Protein AF-A0A2M7QYS1-F1 (afdb_monomer)

Solvent-accessible surface area (backbone atoms only — not comparable to full-atom values): 6971 Å² total; per-residue (Å²): 114,69,72,62,53,53,53,52,55,55,63,70,65,64,72,78,79,76,69,76,72,85,66,83,85,79,86,85,69,71,46,76,37,47,19,77,53,76,68,79,49,37,48,68,68,60,52,49,51,51,54,53,54,32,57,75,68,72,51,89,55,34,36,26,31,20,61,58,19,67,69,33,68,66,49,46,50,54,52,65,77,47,72,90,45,48,78,46,81,29,94,69,90,44,72,65,60,30,53,78,66,74,42,86,76,84,69,55,87,91,67,100

pLDDT: mean 85.47, std 13.64, range [59.91, 98.56]

Mean predicted aligned error: 10.15 Å

Structure (mmCIF, N/CA/C/O backbone):
data_AF-A0A2M7QYS1-F1
#
_entry.id   AF-A0A2M7QYS1-F1
#
loop_
_atom_site.group_PDB
_atom_site.id
_atom_site.type_symbol
_atom_site.label_atom_id
_atom_site.label_alt_id
_atom_site.label_comp_id
_atom_site.label_asym_id
_atom_site.label_entity_id
_atom_site.label_seq_id
_atom_site.pdbx_PDB_ins_code
_atom_site.Cartn_x
_atom_site.Cartn_y
_atom_site.Cartn_z
_atom_site.occupancy
_atom_site.B_iso_or_equiv
_atom_site.auth_seq_id
_atom_site.auth_comp_id
_atom_site.auth_asym_id
_atom_site.auth_atom_id
_atom_site.pdbx_PDB_model_num
ATOM 1 N N . MET A 1 1 ? -70.494 0.085 -19.509 1.00 62.03 1 MET A N 1
ATOM 2 C CA . MET A 1 1 ? -69.316 0.958 -19.730 1.00 62.03 1 MET A CA 1
ATOM 3 C C . MET A 1 1 ? -68.905 1.732 -18.477 1.00 62.03 1 MET A C 1
ATOM 5 O O . MET A 1 1 ? -67.750 1.629 -18.093 1.00 62.03 1 MET A O 1
ATOM 9 N N . LEU A 1 2 ? -69.833 2.400 -17.778 1.00 63.84 2 LEU A N 1
ATOM 10 C CA . LEU A 1 2 ? -69.538 3.250 -16.610 1.00 63.84 2 LEU A CA 1
ATOM 11 C C . LEU A 1 2 ? -68.797 2.545 -15.448 1.00 63.84 2 LEU A C 1
ATOM 13 O O . LEU A 1 2 ? -67.842 3.092 -14.910 1.00 63.84 2 LEU A O 1
ATOM 17 N N . LYS A 1 3 ? -69.151 1.291 -15.120 1.00 59.91 3 LYS A N 1
ATOM 18 C CA . LYS A 1 3 ? -68.460 0.498 -14.077 1.00 59.91 3 LYS A CA 1
ATOM 19 C C . LYS A 1 3 ? -66.985 0.199 -14.390 1.00 59.91 3 LYS A C 1
ATOM 21 O O . LYS A 1 3 ? -66.180 0.132 -13.470 1.00 59.91 3 LYS A O 1
ATOM 26 N N . LYS A 1 4 ? -66.624 0.034 -15.670 1.00 62.31 4 LYS A N 1
ATOM 27 C CA . LYS A 1 4 ? -65.231 -0.226 -16.084 1.00 62.31 4 LYS A CA 1
ATOM 28 C C . LYS A 1 4 ? -64.377 1.044 -15.999 1.00 62.31 4 LYS A C 1
ATOM 30 O O . LYS A 1 4 ? -63.220 0.969 -15.613 1.00 62.31 4 LYS A O 1
ATOM 35 N N . ILE A 1 5 ? -64.978 2.201 -16.289 1.00 68.88 5 ILE A N 1
ATOM 36 C CA . ILE A 1 5 ? -64.339 3.521 -16.164 1.00 68.88 5 ILE A CA 1
ATOM 37 C C . ILE A 1 5 ? -64.114 3.870 -14.687 1.00 68.88 5 ILE A C 1
ATOM 39 O O . ILE A 1 5 ? -63.036 4.329 -14.326 1.00 68.88 5 ILE A O 1
ATOM 43 N N . LEU A 1 6 ? -65.090 3.579 -13.820 1.00 70.69 6 LEU A N 1
ATOM 44 C CA . LEU A 1 6 ? -64.960 3.808 -12.379 1.00 70.69 6 LEU A CA 1
ATOM 45 C C . LEU A 1 6 ? -63.853 2.942 -11.753 1.00 70.69 6 LEU A C 1
ATOM 47 O O . LEU A 1 6 ? -63.079 3.434 -10.942 1.00 70.69 6 LEU A O 1
ATOM 51 N N . PHE A 1 7 ? -63.732 1.677 -12.170 1.00 68.12 7 PHE A N 1
ATOM 52 C CA . PHE A 1 7 ? -62.660 0.792 -11.702 1.00 68.12 7 PHE A CA 1
ATOM 53 C C . PHE A 1 7 ? -61.268 1.275 -12.147 1.00 68.12 7 PHE A C 1
ATOM 55 O O . PHE A 1 7 ? -60.326 1.254 -11.359 1.00 68.12 7 PHE A O 1
ATOM 62 N N . LEU A 1 8 ? -61.157 1.789 -13.378 1.00 65.75 8 LEU A N 1
ATOM 63 C CA . LEU A 1 8 ? -59.918 2.370 -13.897 1.00 65.75 8 LEU A CA 1
ATOM 64 C C . LEU A 1 8 ? -59.512 3.632 -13.111 1.00 65.75 8 LEU A C 1
ATOM 66 O O . LEU A 1 8 ? -58.362 3.755 -12.697 1.00 65.75 8 LEU A O 1
ATOM 70 N N . LEU A 1 9 ? -60.461 4.527 -12.822 1.00 62.06 9 LEU A N 1
ATOM 71 C CA . LEU A 1 9 ? -60.219 5.744 -12.031 1.00 62.06 9 LEU A CA 1
ATOM 72 C C . LEU A 1 9 ? -59.776 5.444 -10.592 1.00 62.06 9 LEU A C 1
ATOM 74 O O . LEU A 1 9 ? -58.908 6.136 -10.066 1.00 62.06 9 LEU A O 1
ATOM 78 N N . ILE A 1 10 ? -60.312 4.386 -9.976 1.00 64.38 10 ILE A N 1
ATOM 79 C CA . ILE A 1 10 ? -59.886 3.949 -8.638 1.00 64.38 10 ILE A CA 1
ATOM 80 C C . ILE A 1 10 ? -58.441 3.431 -8.677 1.00 64.38 10 ILE A C 1
ATOM 82 O O . ILE A 1 10 ? -57.642 3.801 -7.818 1.00 64.38 10 ILE A O 1
ATOM 86 N N . SER A 1 11 ? -58.062 2.660 -9.704 1.00 61.44 11 SER A N 1
ATOM 87 C CA . SER A 1 11 ? -56.687 2.152 -9.842 1.00 61.44 11 SER A CA 1
ATOM 88 C C . SER A 1 11 ? -55.629 3.241 -10.085 1.00 61.44 11 SER A C 1
ATOM 90 O O . SER A 1 11 ? -54.494 3.083 -9.653 1.00 61.44 11 SER A O 1
ATOM 92 N N . LEU A 1 12 ? -56.005 4.373 -10.694 1.00 60.59 12 LEU A N 1
ATOM 93 C CA . LEU A 1 12 ? -55.120 5.528 -10.920 1.00 60.59 12 LEU A CA 1
ATOM 94 C C . LEU A 1 12 ? -54.953 6.431 -9.684 1.00 60.59 12 LEU A C 1
ATOM 96 O O . LEU A 1 12 ? -54.053 7.264 -9.659 1.00 60.59 12 LEU A O 1
ATOM 100 N N . SER A 1 13 ? -55.802 6.273 -8.662 1.00 60.22 13 SER A N 1
ATOM 101 C CA . SER A 1 13 ? -55.740 7.052 -7.413 1.00 60.22 13 SER A CA 1
ATOM 102 C C . SER A 1 13 ? -54.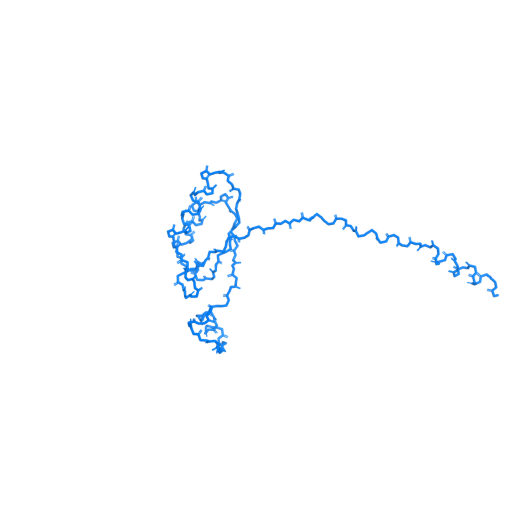837 6.435 -6.336 1.00 60.22 13 SER A C 1
ATOM 104 O O . SER A 1 13 ? -54.560 7.067 -5.315 1.00 60.22 13 SER A O 1
ATOM 106 N N . LEU A 1 14 ? -54.329 5.221 -6.571 1.00 64.31 14 LEU A N 1
ATOM 107 C CA . LEU A 1 14 ? -53.257 4.627 -5.778 1.00 64.31 14 LEU A CA 1
ATOM 108 C C . LEU A 1 14 ? -51.935 5.291 -6.168 1.00 64.31 14 LEU A C 1
ATOM 110 O O . LEU A 1 14 ? -51.137 4.750 -6.929 1.00 64.31 14 LEU A O 1
ATOM 114 N N . SER A 1 15 ? -51.709 6.493 -5.641 1.00 61.62 15 SER A N 1
ATOM 115 C CA . SER A 1 15 ? -50.399 7.132 -5.661 1.00 61.62 15 SER A CA 1
ATOM 116 C C . SER A 1 15 ? -49.412 6.215 -4.947 1.00 61.62 15 SER A C 1
ATOM 118 O O . SER A 1 15 ? -49.326 6.217 -3.717 1.00 61.62 15 SER A O 1
ATOM 120 N N . HIS A 1 16 ? -48.668 5.415 -5.709 1.00 62.38 16 HIS A N 1
ATOM 121 C CA . HIS A 1 16 ? -47.474 4.757 -5.212 1.00 62.38 16 HIS A CA 1
ATOM 122 C C . HIS A 1 16 ? -46.521 5.866 -4.773 1.00 62.38 16 HIS A C 1
ATOM 124 O O . HIS A 1 16 ? -45.828 6.468 -5.589 1.00 62.38 16 HIS A O 1
ATOM 130 N N . LYS A 1 17 ? -46.520 6.184 -3.474 1.00 62.19 17 LYS A N 1
ATOM 131 C CA . LYS A 1 17 ? -45.435 6.945 -2.869 1.00 62.19 17 LYS A CA 1
ATOM 132 C C . LYS A 1 17 ? -44.214 6.045 -2.954 1.00 62.19 17 LYS A C 1
ATOM 134 O O . LYS A 1 17 ? -43.962 5.250 -2.055 1.00 62.19 17 LYS A O 1
ATOM 139 N N . THR A 1 18 ? -43.494 6.120 -4.067 1.00 62.56 18 THR A N 1
ATOM 140 C CA . THR A 1 18 ? -42.118 5.651 -4.134 1.00 62.56 18 THR A CA 1
ATOM 141 C C . THR A 1 18 ? -41.341 6.546 -3.180 1.00 62.56 18 THR A C 1
ATOM 143 O O . THR A 1 18 ? -40.856 7.610 -3.555 1.00 62.56 18 THR A O 1
ATOM 146 N N . PHE A 1 19 ? -41.311 6.168 -1.905 1.00 62.62 19 PHE A N 1
ATOM 147 C CA . PHE A 1 19 ? -40.290 6.661 -1.006 1.00 62.62 19 PHE A CA 1
ATOM 148 C C . PHE A 1 19 ? -38.983 6.122 -1.575 1.00 62.62 19 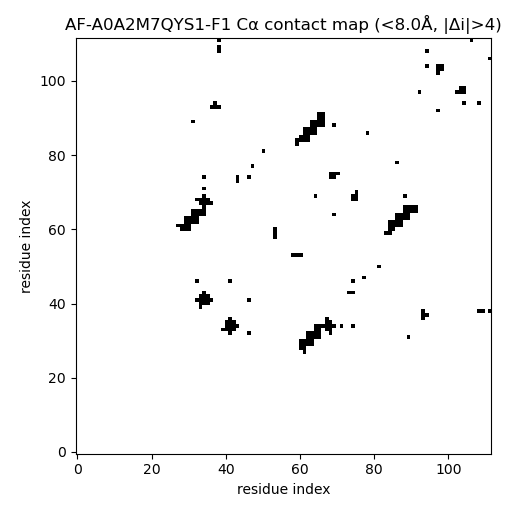PHE A C 1
ATOM 150 O O . PHE A 1 19 ? -38.747 4.914 -1.548 1.00 62.62 19 PHE A O 1
ATOM 157 N N . ALA A 1 20 ? -38.164 7.003 -2.147 1.00 64.38 20 ALA A N 1
ATOM 158 C CA . ALA A 1 20 ? -36.743 6.726 -2.201 1.00 64.38 20 ALA A CA 1
ATOM 159 C C 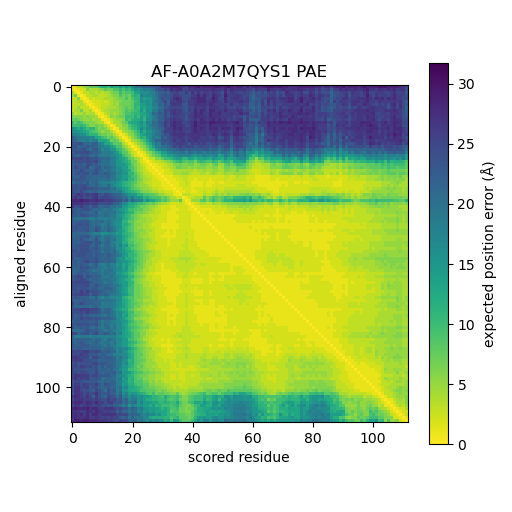. ALA A 1 20 ? -36.348 6.478 -0.744 1.00 64.38 20 ALA A C 1
ATOM 161 O O . ALA A 1 20 ? -36.469 7.380 0.085 1.00 64.38 20 ALA A O 1
ATOM 162 N N . ALA A 1 21 ? -36.051 5.223 -0.402 1.00 67.00 21 ALA A N 1
ATOM 163 C CA . ALA A 1 21 ? -35.535 4.917 0.917 1.00 67.00 21 ALA A CA 1
ATOM 164 C C . ALA A 1 21 ? -34.281 5.773 1.075 1.00 67.00 21 ALA A C 1
ATOM 166 O O . ALA A 1 21 ? -33.412 5.720 0.204 1.00 67.00 21 ALA A O 1
ATOM 167 N N . ASP A 1 22 ? -34.244 6.594 2.121 1.00 65.88 22 ASP A N 1
ATOM 168 C CA . ASP A 1 22 ? -33.066 7.363 2.495 1.00 65.88 22 ASP A CA 1
ATOM 169 C C . ASP A 1 22 ? -31.982 6.329 2.826 1.00 65.88 22 ASP A C 1
ATOM 171 O O . ASP A 1 22 ? -31.975 5.712 3.893 1.00 65.88 22 ASP A O 1
ATOM 175 N N . GLN A 1 23 ? -31.194 5.968 1.812 1.00 68.12 23 GLN A N 1
ATOM 176 C CA . GLN A 1 23 ? -30.130 4.986 1.942 1.00 68.12 23 GLN A CA 1
ATOM 177 C C . GLN A 1 23 ? -29.064 5.659 2.800 1.00 68.12 23 GLN A C 1
ATOM 179 O O . GLN A 1 23 ? -28.706 6.799 2.501 1.00 68.12 23 GLN A O 1
ATOM 184 N N . PRO A 1 24 ? -28.549 5.002 3.852 1.00 75.06 24 PRO A N 1
ATOM 185 C CA . PRO A 1 24 ? -27.500 5.594 4.662 1.00 75.06 24 PRO A CA 1
ATOM 186 C C . PRO A 1 24 ? -26.336 5.993 3.752 1.00 75.06 24 PRO A C 1
ATOM 188 O O . PRO A 1 24 ? -25.680 5.145 3.147 1.00 75.06 24 PRO A O 1
ATOM 191 N N . HIS A 1 25 ? -26.115 7.300 3.624 1.00 73.56 25 HIS A N 1
ATOM 192 C CA . HIS A 1 25 ? -24.961 7.831 2.923 1.00 73.56 25 HIS A CA 1
ATOM 193 C C . HIS A 1 25 ? -23.720 7.434 3.719 1.00 73.56 25 HIS A C 1
ATOM 195 O O . HIS A 1 25 ? -23.584 7.802 4.886 1.00 73.56 25 HIS A O 1
ATOM 201 N N . PHE A 1 26 ? -22.820 6.676 3.100 1.00 76.44 26 PHE A N 1
ATOM 202 C CA . PHE A 1 26 ? -21.531 6.347 3.690 1.00 76.44 26 PHE A CA 1
ATOM 203 C C . PHE A 1 26 ? -20.410 6.847 2.782 1.00 76.44 26 PHE A C 1
ATOM 205 O O . PHE A 1 26 ? -20.482 6.746 1.557 1.00 76.44 26 PHE A O 1
ATOM 212 N N . THR A 1 27 ? -19.371 7.389 3.405 1.00 80.06 27 THR A N 1
ATOM 213 C CA . THR A 1 27 ? -18.135 7.800 2.740 1.00 80.06 27 THR A CA 1
ATOM 214 C C . THR A 1 27 ? -17.046 6.828 3.158 1.00 80.06 27 THR A C 1
ATOM 216 O O . THR A 1 27 ? -16.852 6.603 4.351 1.00 80.06 27 THR A O 1
ATOM 219 N N . ILE A 1 28 ? -16.332 6.264 2.186 1.00 79.69 28 ILE A N 1
ATOM 220 C CA . ILE A 1 28 ? -15.137 5.453 2.434 1.00 79.69 28 ILE A CA 1
ATOM 221 C C . ILE A 1 28 ? -13.927 6.275 2.005 1.00 79.69 28 ILE A C 1
ATOM 223 O O . ILE A 1 28 ? -13.900 6.792 0.888 1.00 79.69 28 ILE A O 1
ATOM 227 N N . ILE A 1 29 ? -12.931 6.388 2.884 1.00 86.38 29 ILE A N 1
ATOM 228 C CA . ILE A 1 29 ? -11.650 7.020 2.567 1.00 86.38 29 ILE A CA 1
ATOM 229 C C . ILE A 1 29 ? -10.621 5.903 2.423 1.00 86.38 29 ILE A C 1
ATOM 231 O O . ILE A 1 29 ? -10.250 5.264 3.403 1.00 86.38 29 ILE A O 1
ATOM 235 N N . LEU A 1 30 ? -10.171 5.661 1.193 1.00 89.62 30 LEU A N 1
ATOM 236 C CA . LEU A 1 30 ? -9.178 4.633 0.889 1.00 89.62 30 LEU A CA 1
ATOM 237 C C . LEU A 1 30 ? -7.810 5.278 0.669 1.00 89.62 30 LEU A C 1
ATOM 239 O O . LEU A 1 30 ? -7.619 6.028 -0.287 1.00 89.62 30 LEU A O 1
ATOM 243 N N . ASN A 1 31 ? -6.851 4.946 1.529 1.00 95.00 31 ASN A N 1
ATOM 244 C CA . ASN A 1 31 ? -5.450 5.299 1.336 1.00 95.00 31 ASN A CA 1
ATOM 245 C C . ASN A 1 31 ? -4.818 4.259 0.405 1.00 95.00 31 ASN A C 1
ATOM 247 O O . ASN A 1 31 ? -4.702 3.085 0.761 1.00 95.00 31 ASN A O 1
ATOM 251 N N . GLN A 1 32 ? -4.455 4.666 -0.807 1.00 95.38 32 GLN A N 1
ATOM 252 C CA . GLN A 1 32 ? -3.829 3.758 -1.765 1.00 95.38 32 GLN A CA 1
ATOM 253 C C . GLN A 1 32 ? -2.374 3.508 -1.374 1.00 95.38 32 GLN A C 1
ATOM 255 O O . GLN A 1 32 ? -1.625 4.442 -1.092 1.00 95.38 32 GLN A O 1
ATOM 260 N N . VAL A 1 33 ? -1.977 2.241 -1.376 1.00 96.69 33 VAL A N 1
ATOM 261 C CA . VAL A 1 33 ? -0.609 1.804 -1.106 1.00 96.69 33 VAL A CA 1
ATOM 262 C C . VAL A 1 33 ? -0.101 1.129 -2.368 1.00 96.69 33 VAL A C 1
ATOM 264 O O . VAL A 1 33 ? -0.464 -0.008 -2.663 1.00 96.69 33 VAL A O 1
ATOM 267 N N . ARG A 1 34 ? 0.701 1.859 -3.140 1.00 96.00 34 ARG A N 1
ATOM 268 C CA . ARG A 1 34 ? 1.409 1.327 -4.309 1.00 96.00 34 ARG A CA 1
ATOM 269 C C . ARG A 1 34 ? 2.669 0.598 -3.845 1.00 96.00 34 ARG A C 1
ATOM 271 O O . ARG A 1 34 ? 3.266 1.002 -2.844 1.00 96.00 34 ARG A O 1
ATOM 278 N N . GLY A 1 35 ? 3.040 -0.478 -4.532 1.00 94.69 35 GLY A N 1
ATOM 279 C CA . GLY A 1 35 ? 4.327 -1.128 -4.318 1.00 94.69 35 GLY A CA 1
ATOM 280 C C . GLY A 1 35 ? 5.438 -0.352 -5.016 1.00 94.69 35 GLY A C 1
ATOM 281 O O . GLY A 1 35 ? 5.300 0.834 -5.309 1.00 94.69 35 GLY A O 1
ATOM 282 N N . GLU A 1 36 ? 6.557 -1.017 -5.258 1.00 94.12 36 GLU A N 1
ATOM 283 C CA . GLU A 1 36 ? 7.752 -0.388 -5.834 1.00 94.12 36 GLU A CA 1
ATOM 284 C C . GLU A 1 36 ? 7.823 -0.523 -7.358 1.00 94.12 36 GLU A C 1
ATOM 286 O O . GLU A 1 36 ? 8.803 -0.092 -7.969 1.00 94.12 36 GLU A O 1
ATOM 291 N N . GLU A 1 37 ? 6.788 -1.092 -7.987 1.00 87.75 37 GLU A N 1
ATOM 292 C CA . GLU A 1 37 ? 6.648 -1.013 -9.437 1.00 87.75 37 GLU A CA 1
ATOM 293 C C . GLU A 1 37 ? 6.481 0.458 -9.867 1.00 87.75 37 GLU A C 1
ATOM 295 O O . GLU A 1 37 ? 6.306 1.361 -9.048 1.00 87.75 37 GLU A O 1
ATOM 300 N N . CYS A 1 38 ? 6.549 0.704 -11.173 1.00 81.56 38 CYS A N 1
ATOM 301 C CA . CYS A 1 38 ? 6.495 2.011 -11.817 1.00 81.56 38 CYS A CA 1
ATOM 302 C C . CYS A 1 38 ? 5.334 2.927 -11.365 1.00 81.56 38 CYS A C 1
ATOM 304 O O . CYS A 1 38 ? 4.438 2.543 -10.604 1.00 81.56 38 CYS A O 1
ATOM 306 N N . CYS A 1 39 ? 5.284 4.102 -12.013 1.00 74.81 39 CYS A N 1
ATOM 307 C CA . CYS A 1 39 ? 4.019 4.813 -12.203 1.00 74.81 39 CYS A CA 1
ATOM 308 C C . CYS A 1 39 ? 3.499 5.380 -10.882 1.00 74.81 39 CYS A C 1
ATOM 310 O O . CYS A 1 39 ? 2.511 4.915 -10.315 1.00 74.81 39 CYS A O 1
ATOM 312 N N . ASP A 1 40 ? 4.273 6.340 -10.369 1.00 84.44 40 ASP A N 1
ATOM 313 C CA . ASP A 1 40 ? 4.288 6.791 -8.977 1.00 84.44 40 ASP A CA 1
ATOM 314 C C . ASP A 1 40 ? 4.483 5.628 -7.993 1.00 84.44 40 ASP A C 1
ATOM 316 O O . ASP A 1 40 ? 3.598 5.285 -7.198 1.00 84.44 40 ASP A O 1
ATOM 320 N N . ALA A 1 41 ? 5.675 5.034 -8.059 1.00 91.44 41 ALA A N 1
ATOM 321 C CA . ALA A 1 41 ? 6.112 4.015 -7.118 1.00 91.44 41 ALA A CA 1
ATOM 322 C C . ALA A 1 41 ? 5.866 4.467 -5.6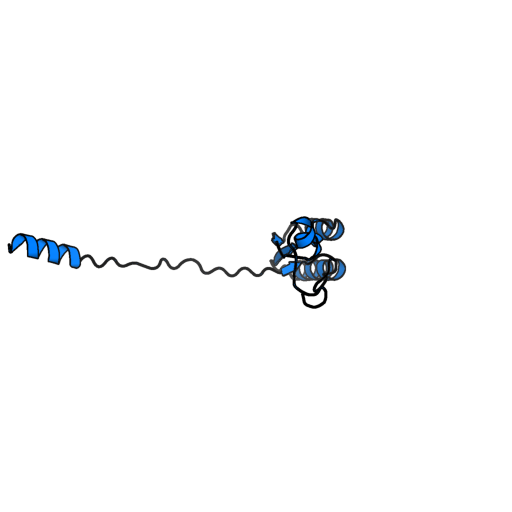71 1.00 91.44 41 ALA A C 1
ATOM 324 O O . ALA A 1 41 ? 6.161 5.603 -5.277 1.00 91.44 41 ALA A O 1
ATOM 325 N N . GLY A 1 42 ? 5.316 3.559 -4.876 1.00 94.69 42 GLY A N 1
ATOM 326 C CA . GLY A 1 42 ? 5.181 3.737 -3.446 1.00 94.69 42 GLY A CA 1
ATOM 327 C C . GLY A 1 42 ? 6.506 3.548 -2.714 1.00 94.69 42 GLY A C 1
ATOM 328 O O . GLY A 1 42 ? 7.583 3.423 -3.292 1.00 94.69 42 GLY A O 1
ATOM 329 N N . SER A 1 43 ? 6.425 3.559 -1.387 1.00 97.00 43 SER A N 1
ATOM 330 C CA . SER A 1 43 ? 7.584 3.369 -0.521 1.00 97.00 43 SER A CA 1
ATOM 331 C C . SER A 1 43 ? 7.158 2.722 0.786 1.00 97.00 43 SER A C 1
ATOM 333 O O . SER A 1 43 ? 6.241 3.211 1.454 1.00 97.00 43 SER A O 1
ATOM 335 N N . VAL A 1 44 ? 7.884 1.676 1.186 1.00 97.94 44 VAL A N 1
ATOM 336 C CA . VAL A 1 44 ? 7.733 1.014 2.490 1.00 97.94 44 VAL A CA 1
ATOM 337 C C . VAL A 1 44 ? 7.852 2.030 3.632 1.00 97.94 44 VAL A C 1
ATOM 339 O O . VAL A 1 44 ? 7.055 2.013 4.570 1.00 97.94 44 VAL A O 1
ATOM 342 N N . ALA A 1 45 ? 8.801 2.968 3.538 1.00 98.12 45 ALA A N 1
ATOM 343 C CA . ALA A 1 45 ? 9.021 3.995 4.557 1.00 98.12 45 ALA A CA 1
ATOM 344 C C . ALA A 1 45 ? 7.834 4.965 4.673 1.00 98.12 45 ALA A C 1
ATOM 346 O O . ALA A 1 45 ? 7.387 5.269 5.781 1.00 98.12 45 ALA A O 1
ATOM 347 N N . ASN A 1 46 ? 7.277 5.408 3.542 1.00 97.69 46 ASN A N 1
ATOM 348 C CA . ASN A 1 46 ? 6.108 6.290 3.546 1.00 97.69 46 ASN A CA 1
ATOM 349 C C . ASN A 1 46 ? 4.859 5.569 4.061 1.00 97.69 46 ASN A C 1
ATOM 351 O O . ASN A 1 46 ? 4.062 6.170 4.782 1.00 97.69 46 ASN A O 1
ATOM 355 N N . PHE A 1 47 ? 4.682 4.291 3.715 1.00 98.12 47 PHE A N 1
ATOM 356 C CA . PHE A 1 47 ? 3.581 3.488 4.237 1.00 98.12 47 PHE A CA 1
ATOM 357 C C . PHE A 1 47 ? 3.697 3.304 5.755 1.00 98.12 47 PHE A C 1
ATOM 359 O O . PHE A 1 47 ? 2.739 3.580 6.476 1.00 98.12 47 PHE A O 1
ATOM 366 N N . ARG A 1 48 ? 4.891 2.953 6.254 1.00 98.56 48 ARG A N 1
ATOM 367 C CA . ARG A 1 48 ? 5.186 2.877 7.692 1.00 98.56 48 ARG A CA 1
ATOM 368 C C . ARG A 1 48 ? 4.848 4.186 8.406 1.00 98.56 48 ARG A C 1
ATOM 370 O O . ARG A 1 48 ? 4.115 4.166 9.387 1.00 98.56 48 ARG A O 1
ATOM 377 N N . SER A 1 49 ? 5.316 5.319 7.882 1.00 98.31 49 SER A N 1
ATOM 378 C CA . SER A 1 49 ? 5.065 6.632 8.486 1.00 98.31 49 SER A CA 1
ATOM 379 C C . SER A 1 49 ? 3.570 6.971 8.564 1.00 98.31 49 SER A C 1
ATOM 381 O O . SER A 1 49 ? 3.112 7.504 9.575 1.00 98.31 49 SER A O 1
ATOM 383 N N . GLN A 1 50 ? 2.788 6.620 7.537 1.00 97.81 50 GLN A N 1
ATOM 384 C CA . GLN A 1 50 ? 1.332 6.794 7.562 1.00 97.81 50 GLN A CA 1
ATOM 385 C C . GLN A 1 50 ? 0.676 5.935 8.650 1.00 97.81 50 GLN A C 1
ATOM 387 O O . GLN A 1 50 ? -0.132 6.453 9.421 1.00 97.81 50 GLN A O 1
ATOM 392 N N . LEU A 1 51 ? 1.040 4.651 8.741 1.00 98.31 51 LEU A N 1
ATOM 393 C CA . LEU A 1 51 ? 0.527 3.731 9.762 1.00 98.31 51 LEU A CA 1
ATOM 394 C C . LEU A 1 51 ? 0.839 4.225 11.179 1.00 98.31 51 LEU A C 1
ATOM 396 O O . LEU A 1 51 ? -0.063 4.315 12.011 1.00 98.31 51 LEU A O 1
ATOM 400 N N . GLU A 1 52 ? 2.096 4.597 11.428 1.00 98.44 52 GLU A N 1
ATOM 401 C CA . GLU A 1 52 ? 2.566 5.121 12.712 1.00 98.44 52 GLU A CA 1
ATOM 402 C C . GLU A 1 52 ? 1.793 6.378 13.108 1.00 98.44 52 GLU A C 1
ATOM 404 O O . GLU A 1 52 ? 1.267 6.459 14.220 1.00 98.44 52 GLU A O 1
ATOM 409 N N . LYS A 1 53 ? 1.651 7.337 12.184 1.00 98.38 53 LYS A N 1
ATOM 410 C CA . LYS A 1 53 ? 0.959 8.595 12.473 1.00 98.38 53 LYS A CA 1
ATOM 411 C C . LYS A 1 53 ? -0.529 8.391 12.744 1.00 98.38 53 LYS A C 1
ATOM 413 O O . LYS A 1 53 ? -1.077 9.015 13.652 1.00 98.38 53 LYS A O 1
ATOM 418 N N . LEU A 1 54 ? -1.192 7.529 11.977 1.00 97.69 54 LEU A N 1
ATOM 419 C CA . LEU A 1 54 ? -2.607 7.218 12.183 1.00 97.69 54 LEU A CA 1
ATOM 420 C C . LEU A 1 54 ? -2.834 6.484 13.509 1.00 97.69 54 LEU A C 1
ATOM 422 O O . LEU A 1 54 ? -3.805 6.781 14.206 1.00 97.69 54 LEU A O 1
ATOM 426 N N . ALA A 1 55 ? -1.926 5.579 13.883 1.00 97.81 55 ALA A N 1
ATOM 427 C CA . ALA A 1 55 ? -1.986 4.858 15.150 1.00 97.81 55 ALA A CA 1
ATOM 428 C C . ALA A 1 55 ? -1.753 5.796 16.344 1.00 97.81 55 ALA A C 1
ATOM 430 O O . ALA A 1 55 ? -2.520 5.757 17.303 1.00 97.81 55 ALA A O 1
ATOM 431 N N . GLU A 1 56 ? -0.757 6.685 16.260 1.00 98.31 56 GLU A N 1
ATOM 432 C CA . GLU A 1 56 ? -0.472 7.715 17.271 1.00 98.31 56 GLU A CA 1
ATOM 433 C C . GLU A 1 56 ? -1.695 8.606 17.534 1.00 98.31 56 GLU A C 1
ATOM 435 O O . GLU A 1 56 ? -2.013 8.920 18.680 1.00 98.31 56 GLU A O 1
ATOM 440 N N . LEU A 1 57 ? -2.404 8.994 16.471 1.00 98.00 57 LEU A N 1
ATOM 441 C CA . LEU A 1 57 ? -3.594 9.841 16.550 1.00 98.00 57 LEU A CA 1
ATOM 442 C C . LEU A 1 57 ? -4.885 9.065 16.854 1.00 98.00 57 LEU A C 1
ATOM 444 O O . LEU A 1 57 ? -5.944 9.680 16.973 1.00 98.00 57 LEU A O 1
ATOM 448 N N . ASN A 1 58 ? -4.811 7.735 16.969 1.00 96.69 58 ASN A N 1
ATOM 449 C CA . ASN A 1 58 ? -5.957 6.845 17.148 1.00 96.69 58 ASN A CA 1
ATOM 450 C C . ASN A 1 58 ? -7.070 7.081 16.101 1.00 96.69 58 ASN A C 1
ATOM 452 O O . ASN A 1 58 ? -8.261 7.109 16.427 1.00 96.69 58 ASN A O 1
ATOM 456 N N . LEU A 1 59 ? -6.678 7.302 14.841 1.00 94.81 59 LEU A N 1
ATOM 457 C CA . LEU A 1 59 ? -7.598 7.561 13.733 1.00 94.81 59 LEU A CA 1
ATO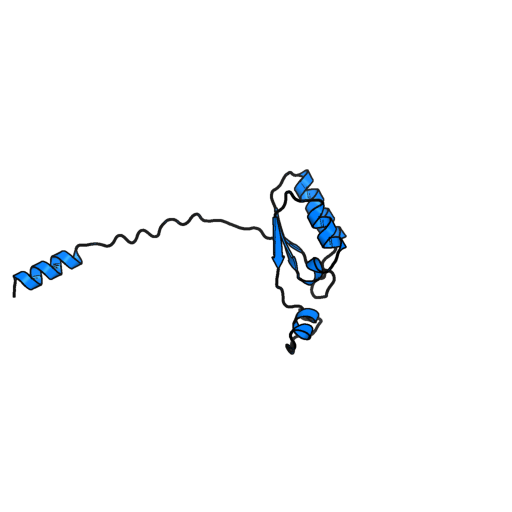M 458 C C . LEU A 1 59 ? -7.918 6.267 12.978 1.00 94.81 59 LEU A C 1
ATOM 460 O O . LEU A 1 59 ? -6.994 5.548 12.596 1.00 94.81 59 LEU A O 1
ATOM 464 N N . PRO A 1 60 ? -9.198 5.967 12.694 1.00 94.12 60 PRO A N 1
ATOM 465 C CA . PRO A 1 60 ? -9.539 4.834 11.849 1.00 94.12 60 PRO A CA 1
ATOM 466 C C . PRO A 1 60 ? -9.091 5.102 10.410 1.00 94.12 60 PRO A C 1
ATOM 468 O O . PRO A 1 60 ? -9.264 6.202 9.885 1.00 94.12 60 PRO A O 1
ATOM 471 N N . ALA A 1 61 ? -8.567 4.073 9.751 1.00 95.75 61 ALA A N 1
ATOM 472 C CA . ALA A 1 61 ? -8.124 4.161 8.368 1.00 95.75 61 ALA A CA 1
ATOM 473 C C . ALA A 1 61 ? -8.461 2.888 7.592 1.00 95.75 61 ALA A C 1
ATOM 475 O O . ALA A 1 61 ? -8.588 1.794 8.154 1.00 95.75 61 ALA A O 1
ATOM 476 N N . GLN A 1 62 ? -8.620 3.057 6.283 1.00 96.94 62 GLN A N 1
ATOM 477 C CA . GLN A 1 62 ? -8.699 1.968 5.325 1.00 96.94 62 GLN A CA 1
ATOM 478 C C . GLN A 1 62 ? -7.572 2.135 4.305 1.00 96.94 62 GLN A C 1
ATOM 480 O O . GLN A 1 62 ? -7.319 3.247 3.832 1.00 96.94 62 GLN A O 1
ATOM 485 N N . PHE A 1 63 ? -6.905 1.037 3.974 1.00 97.62 63 PHE A N 1
ATOM 486 C CA . PHE A 1 63 ? -5.832 0.987 2.992 1.00 97.62 63 PHE A CA 1
ATOM 487 C C . PHE A 1 63 ? -6.196 0.031 1.861 1.00 97.62 63 PHE A C 1
ATOM 489 O O . PHE A 1 63 ? -6.754 -1.041 2.095 1.00 97.62 63 PHE A O 1
ATOM 496 N N . ALA A 1 64 ? -5.855 0.417 0.637 1.00 97.19 64 ALA A N 1
ATOM 497 C CA . ALA A 1 64 ? -6.011 -0.414 -0.546 1.00 97.19 64 ALA A CA 1
ATOM 498 C C . ALA A 1 64 ? -4.623 -0.664 -1.148 1.00 97.19 64 ALA A C 1
ATOM 500 O O . ALA A 1 64 ? -3.997 0.263 -1.659 1.00 97.19 64 ALA A O 1
ATOM 501 N N . LEU A 1 65 ? -4.122 -1.893 -1.024 1.00 97.38 65 LEU A N 1
ATOM 502 C CA . LEU A 1 65 ? -2.777 -2.284 -1.444 1.00 97.38 65 LEU A CA 1
ATOM 503 C C . LEU A 1 65 ? 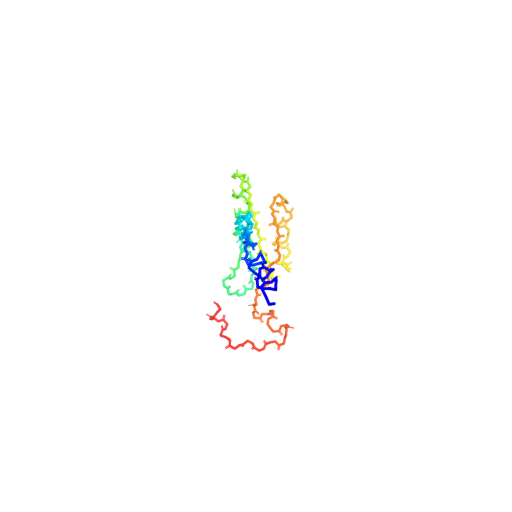-2.807 -2.755 -2.896 1.00 97.38 65 LEU A C 1
ATOM 505 O O . LEU A 1 65 ? -3.544 -3.689 -3.218 1.00 97.38 65 LEU A O 1
ATOM 509 N N . ARG A 1 66 ? -2.009 -2.118 -3.757 1.00 96.06 66 ARG A N 1
ATOM 510 C CA . ARG A 1 66 ? -1.828 -2.527 -5.155 1.00 96.06 66 ARG A CA 1
ATOM 511 C C . ARG A 1 66 ? -1.205 -3.923 -5.229 1.00 96.06 66 ARG A C 1
ATOM 513 O O . ARG A 1 66 ? -0.553 -4.357 -4.282 1.00 96.06 66 ARG A O 1
ATOM 520 N N . THR A 1 67 ? -1.417 -4.631 -6.336 1.00 94.44 67 THR A N 1
ATOM 521 C CA . THR A 1 67 ? -0.910 -5.997 -6.555 1.00 94.44 67 THR A CA 1
ATOM 522 C C . THR A 1 67 ? 0.578 -6.146 -6.224 1.00 94.44 67 THR A C 1
ATOM 524 O O . THR A 1 67 ? 0.936 -7.014 -5.437 1.00 94.44 67 THR A O 1
ATOM 527 N N . ASP A 1 68 ? 1.431 -5.247 -6.711 1.00 94.81 68 ASP A N 1
ATOM 528 C CA . ASP A 1 68 ? 2.873 -5.252 -6.427 1.00 94.81 68 ASP A CA 1
ATOM 529 C C . ASP A 1 68 ? 3.204 -5.017 -4.936 1.00 94.81 68 ASP A C 1
ATOM 531 O O . ASP A 1 68 ? 4.147 -5.598 -4.399 1.00 94.81 68 ASP A O 1
ATOM 535 N N . ALA A 1 69 ? 2.404 -4.222 -4.218 1.00 96.88 69 ALA A N 1
ATOM 536 C CA . ALA A 1 69 ? 2.521 -4.079 -2.764 1.00 96.88 69 ALA A CA 1
ATOM 537 C C . ALA A 1 69 ? 2.099 -5.358 -2.022 1.00 96.88 69 ALA A C 1
ATOM 539 O O . ALA A 1 69 ? 2.676 -5.691 -0.990 1.00 96.88 69 ALA A O 1
ATOM 540 N N . LEU A 1 70 ? 1.086 -6.071 -2.526 1.00 96.19 70 LEU A N 1
ATOM 541 C CA . LEU A 1 70 ? 0.625 -7.343 -1.956 1.00 96.19 70 LEU A CA 1
ATOM 542 C C . LEU A 1 70 ? 1.635 -8.477 -2.166 1.00 96.19 70 LEU A C 1
ATOM 544 O O . LEU A 1 70 ? 1.687 -9.404 -1.358 1.00 96.19 70 LEU A O 1
ATOM 548 N N . GLU A 1 71 ? 2.429 -8.407 -3.230 1.00 94.56 71 GLU A N 1
ATOM 549 C CA . GLU A 1 71 ? 3.500 -9.362 -3.527 1.00 94.5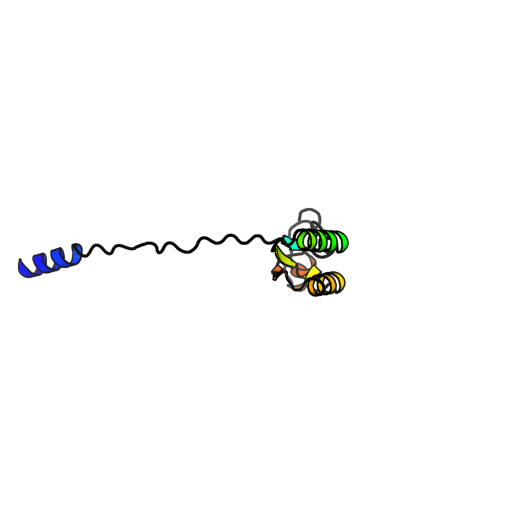6 71 GLU A CA 1
ATOM 550 C C . GLU A 1 71 ? 4.794 -9.047 -2.765 1.00 94.56 71 GLU A C 1
ATOM 552 O O . GLU A 1 71 ? 5.603 -9.944 -2.512 1.00 94.56 71 GLU A O 1
ATOM 557 N N . ASN A 1 72 ? 4.975 -7.797 -2.330 1.00 97.25 72 ASN A N 1
ATOM 558 C CA . ASN A 1 72 ? 6.136 -7.386 -1.555 1.00 97.25 72 ASN A CA 1
ATOM 559 C C . ASN A 1 72 ? 5.981 -7.749 -0.054 1.00 97.25 72 ASN A C 1
ATOM 561 O O . ASN A 1 72 ? 5.100 -7.225 0.642 1.00 97.25 72 ASN A O 1
ATOM 565 N N . PRO A 1 73 ? 6.867 -8.602 0.501 1.00 97.94 73 PRO A N 1
ATOM 566 C CA . PRO A 1 73 ? 6.750 -9.079 1.877 1.00 97.94 73 PRO A CA 1
ATOM 567 C C . PRO A 1 73 ? 6.906 -7.976 2.932 1.00 97.94 73 PRO A C 1
ATOM 569 O O . PRO A 1 73 ? 6.357 -8.119 4.025 1.00 97.94 73 PRO A O 1
ATOM 572 N N . GLU A 1 74 ? 7.613 -6.881 2.638 1.00 98.12 74 GLU A N 1
ATOM 573 C CA . GLU A 1 74 ? 7.804 -5.781 3.588 1.00 98.12 74 GLU A CA 1
ATOM 574 C C . GLU A 1 74 ? 6.510 -4.994 3.808 1.00 98.12 74 GLU A C 1
ATOM 576 O O . GLU A 1 74 ? 6.129 -4.744 4.954 1.00 98.12 74 GLU A O 1
ATOM 581 N N . PHE A 1 75 ? 5.783 -4.676 2.732 1.00 98.31 75 PHE A N 1
ATOM 582 C CA . PHE A 1 75 ? 4.463 -4.044 2.822 1.00 98.31 75 PHE A CA 1
ATOM 583 C C . PHE A 1 75 ? 3.468 -4.942 3.563 1.00 98.31 75 PHE A C 1
ATOM 585 O O . PHE A 1 75 ? 2.741 -4.476 4.442 1.00 98.31 75 PHE A O 1
ATOM 592 N N . VAL A 1 76 ? 3.460 -6.243 3.260 1.00 98.00 76 VAL A N 1
ATOM 593 C CA . VAL A 1 76 ? 2.564 -7.202 3.922 1.00 98.00 76 VAL A CA 1
ATOM 594 C C . VAL A 1 76 ? 2.911 -7.372 5.403 1.00 98.00 76 VAL A C 1
ATOM 596 O O . VAL A 1 76 ? 2.002 -7.462 6.232 1.00 98.00 76 VAL A O 1
ATOM 599 N N . SER A 1 77 ? 4.199 -7.412 5.760 1.00 98.25 77 SER A N 1
ATOM 600 C CA . SER A 1 77 ? 4.636 -7.460 7.161 1.00 98.25 77 SER A CA 1
ATOM 601 C C . SER A 1 77 ? 4.174 -6.217 7.916 1.00 98.25 77 SER A C 1
ATOM 603 O O . SER A 1 77 ? 3.546 -6.338 8.965 1.00 98.25 77 SER A O 1
ATOM 605 N N . LEU A 1 78 ? 4.387 -5.035 7.332 1.00 98.19 78 LEU A N 1
ATOM 606 C CA . LEU A 1 78 ? 3.928 -3.765 7.887 1.00 98.19 78 LEU A CA 1
ATOM 607 C C . LEU A 1 78 ? 2.419 -3.729 8.115 1.00 98.19 78 LEU A C 1
ATOM 609 O O . LEU A 1 78 ? 1.974 -3.344 9.188 1.00 98.19 78 LEU A O 1
ATOM 613 N N . ALA A 1 79 ? 1.611 -4.163 7.148 1.00 97.88 79 ALA A N 1
ATOM 614 C CA . ALA A 1 79 ? 0.160 -4.201 7.325 1.00 97.88 79 ALA A CA 1
ATOM 615 C C . ALA A 1 79 ? -0.259 -5.118 8.493 1.00 97.88 79 ALA A C 1
ATOM 617 O O . ALA A 1 79 ? -1.173 -4.797 9.249 1.00 97.88 79 ALA A O 1
ATOM 618 N N . LYS A 1 80 ? 0.441 -6.244 8.686 1.00 97.88 80 LYS A N 1
ATOM 619 C CA . LYS A 1 80 ? 0.179 -7.185 9.788 1.00 97.88 80 LYS A CA 1
ATOM 620 C C . LYS A 1 80 ? 0.593 -6.652 11.161 1.00 97.88 80 LYS A C 1
ATOM 622 O O . LYS A 1 80 ? 0.008 -7.077 12.153 1.00 97.88 80 LYS A O 1
ATOM 627 N N . GLU A 1 81 ? 1.564 -5.742 11.228 1.00 98.25 81 GLU A N 1
ATOM 628 C CA . GLU A 1 81 ? 1.955 -5.052 12.468 1.00 98.25 81 GLU A CA 1
ATOM 629 C C . GLU A 1 81 ? 0.850 -4.105 12.981 1.00 98.25 81 GLU A C 1
ATOM 631 O O . GLU A 1 81 ? 0.798 -3.830 14.179 1.00 98.25 81 GLU A O 1
ATOM 636 N N . TYR A 1 82 ? -0.063 -3.656 12.108 1.00 98.06 82 TYR A N 1
ATOM 637 C CA . TYR A 1 82 ? -1.130 -2.695 12.422 1.00 98.06 82 TYR A CA 1
ATOM 638 C C . TYR A 1 82 ? -2.544 -3.262 12.147 1.00 98.06 82 TYR A C 1
ATOM 640 O O . TYR A 1 82 ? -3.311 -2.691 11.365 1.00 98.06 82 TYR A O 1
ATOM 648 N N . PRO A 1 83 ? -2.953 -4.368 12.804 1.00 97.44 83 PRO A N 1
ATOM 649 C CA . PRO A 1 83 ? -4.200 -5.080 12.500 1.00 97.44 83 PRO A CA 1
ATOM 650 C C . PRO A 1 83 ? -5.483 -4.299 12.835 1.00 97.44 83 PRO A C 1
ATOM 652 O O . PRO A 1 83 ? -6.577 -4.753 12.508 1.00 97.44 83 PRO A O 1
ATOM 655 N N . GLN A 1 84 ? -5.381 -3.149 13.508 1.00 97.31 84 GLN A N 1
ATOM 656 C CA . GLN A 1 84 ? -6.514 -2.270 13.808 1.00 97.31 84 GLN A CA 1
ATOM 657 C C . GLN A 1 84 ? -7.054 -1.518 12.582 1.00 97.31 84 GLN A C 1
ATOM 659 O O . GLN A 1 84 ? -8.166 -0.990 12.635 1.00 97.31 84 GLN A O 1
ATOM 664 N N . PHE A 1 85 ? -6.280 -1.426 11.497 1.00 97.50 85 PHE A N 1
ATOM 665 C CA . PHE A 1 85 ? -6.728 -0.811 10.250 1.00 97.50 85 PHE A CA 1
ATOM 666 C C . PHE A 1 85 ? -7.345 -1.846 9.310 1.00 97.50 85 PHE A C 1
ATOM 668 O O . PHE A 1 85 ? -7.081 -3.042 9.404 1.00 97.50 85 PHE A O 1
ATOM 675 N N . ASN A 1 86 ? -8.168 -1.376 8.371 1.00 96.94 86 ASN A N 1
ATOM 676 C CA . ASN A 1 86 ? -8.749 -2.253 7.359 1.00 96.94 86 ASN A CA 1
ATOM 677 C C . ASN A 1 86 ? -7.890 -2.252 6.099 1.00 96.94 86 ASN A C 1
ATOM 679 O O . ASN A 1 86 ? -7.529 -1.187 5.598 1.00 96.94 86 ASN A O 1
ATOM 683 N N . TYR A 1 87 ? -7.635 -3.438 5.555 1.00 97.31 87 TYR A N 1
ATOM 684 C CA . TYR A 1 87 ? -6.829 -3.628 4.355 1.00 97.31 87 TYR A CA 1
ATOM 685 C C . TYR A 1 87 ? -7.645 -4.327 3.271 1.00 97.31 87 TYR A C 1
ATOM 687 O O . TYR A 1 87 ? -8.323 -5.320 3.534 1.00 97.31 87 TYR A O 1
ATOM 695 N N . GLY A 1 88 ? -7.568 -3.811 2.050 1.00 95.75 88 GLY A N 1
ATOM 696 C CA . GLY A 1 88 ? -8.131 -4.424 0.854 1.00 95.75 88 GLY A CA 1
ATOM 697 C C . GLY A 1 88 ? -7.113 -4.462 -0.278 1.00 95.75 88 GLY A C 1
ATOM 698 O O . GLY A 1 88 ? -6.086 -3.786 -0.226 1.00 95.75 88 GLY A O 1
ATOM 699 N N . ALA A 1 89 ? -7.412 -5.245 -1.310 1.00 95.44 89 ALA A N 1
ATOM 700 C CA . ALA A 1 89 ? -6.643 -5.240 -2.545 1.00 95.44 89 ALA A CA 1
ATOM 701 C C . ALA A 1 89 ? -7.102 -4.100 -3.466 1.00 95.44 89 ALA A C 1
ATOM 703 O O . ALA A 1 89 ? -8.300 -3.843 -3.601 1.00 95.44 89 ALA A O 1
ATOM 704 N N . LEU A 1 90 ? -6.146 -3.450 -4.119 1.00 93.62 90 LEU A N 1
ATOM 705 C CA . LEU A 1 90 ? -6.346 -2.494 -5.198 1.00 93.62 90 LEU A CA 1
ATOM 706 C C . LEU A 1 90 ? -5.866 -3.132 -6.502 1.00 93.62 90 LEU A C 1
ATOM 708 O O . LEU A 1 90 ? -4.673 -3.345 -6.698 1.00 93.62 90 LEU A O 1
ATOM 712 N N . LEU A 1 91 ? -6.795 -3.412 -7.411 1.00 91.12 91 LEU A N 1
ATOM 713 C CA . LEU A 1 91 ? -6.450 -3.869 -8.752 1.00 91.12 91 LEU A CA 1
ATOM 714 C C . LEU A 1 91 ? -6.257 -2.653 -9.664 1.00 91.12 91 LEU A C 1
ATOM 716 O O . LEU A 1 91 ? -7.202 -2.171 -10.286 1.00 91.12 91 LEU A O 1
ATOM 720 N N . GLU A 1 92 ? -5.032 -2.144 -9.710 1.00 88.50 92 GLU A N 1
ATOM 721 C CA . GLU A 1 92 ? -4.597 -1.123 -10.666 1.00 88.50 92 GLU A CA 1
ATOM 722 C C . GLU A 1 92 ? -3.805 -1.815 -11.783 1.00 88.50 92 GLU A C 1
ATOM 724 O O . GLU A 1 92 ? -2.997 -2.700 -11.509 1.00 88.50 92 GLU A O 1
ATOM 729 N N . ILE A 1 93 ? -4.056 -1.451 -13.045 1.00 87.31 93 ILE A N 1
ATOM 730 C CA . ILE A 1 93 ? -3.328 -2.028 -14.181 1.00 87.31 93 ILE A CA 1
ATOM 731 C C . ILE A 1 93 ? -1.960 -1.362 -14.295 1.00 87.31 93 ILE A C 1
ATOM 733 O O . ILE A 1 93 ? -1.864 -0.191 -14.663 1.00 87.31 93 ILE A O 1
ATOM 737 N N . THR A 1 94 ? -0.925 -2.144 -14.018 1.00 86.56 94 THR A N 1
ATOM 738 C CA . THR A 1 94 ? 0.488 -1.783 -14.143 1.00 86.56 94 THR A CA 1
ATOM 739 C C . THR A 1 94 ? 1.106 -2.438 -15.392 1.00 86.56 94 THR A C 1
ATOM 741 O O . THR A 1 94 ? 0.458 -3.298 -16.005 1.00 86.56 94 THR A O 1
ATOM 744 N N . PRO A 1 95 ? 2.312 -2.047 -15.849 1.00 86.56 95 PRO A N 1
ATOM 745 C CA . PRO A 1 95 ? 2.922 -2.656 -17.034 1.00 86.56 95 PRO A CA 1
ATOM 746 C C . PRO A 1 95 ? 3.218 -4.117 -16.836 1.00 86.56 95 PRO A C 1
ATOM 748 O O . PRO A 1 95 ? 3.004 -4.902 -17.762 1.00 86.56 95 PRO A O 1
ATOM 751 N N . GLU A 1 96 ? 3.693 -4.481 -15.652 1.00 86.38 96 GLU A N 1
ATOM 752 C CA . GLU A 1 96 ? 3.942 -5.868 -15.334 1.00 86.38 96 GLU A CA 1
ATOM 753 C C . GLU A 1 96 ? 2.634 -6.655 -15.349 1.00 86.38 96 GLU A C 1
ATOM 755 O O . GLU A 1 96 ? 2.542 -7.645 -16.074 1.00 86.38 96 GLU A O 1
ATOM 760 N N . LEU A 1 97 ? 1.581 -6.165 -14.686 1.00 87.56 97 LEU A N 1
ATOM 761 C CA . LEU A 1 97 ? 0.283 -6.840 -14.680 1.00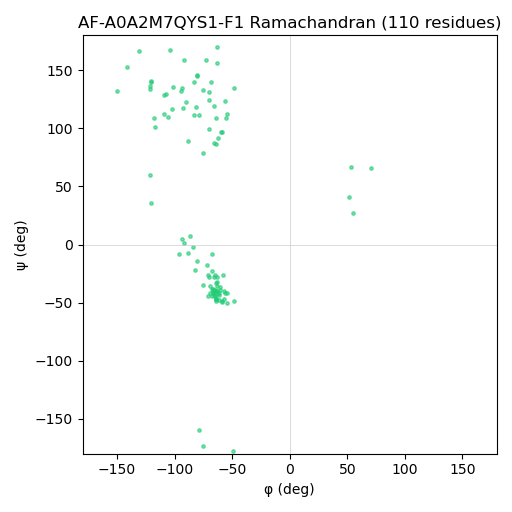 87.56 97 LEU A CA 1
ATOM 762 C C . LEU A 1 97 ? -0.327 -6.955 -16.086 1.00 87.56 97 LEU A C 1
ATOM 764 O O . LEU A 1 97 ? -0.862 -8.002 -16.447 1.00 87.56 97 LEU A O 1
ATOM 768 N N . ALA A 1 98 ? -0.233 -5.905 -16.906 1.00 88.94 98 ALA A N 1
ATOM 769 C CA . ALA A 1 98 ? -0.694 -5.937 -18.292 1.00 88.94 98 ALA A CA 1
ATOM 770 C C . ALA A 1 98 ? 0.093 -6.959 -19.126 1.00 88.94 98 ALA A C 1
ATOM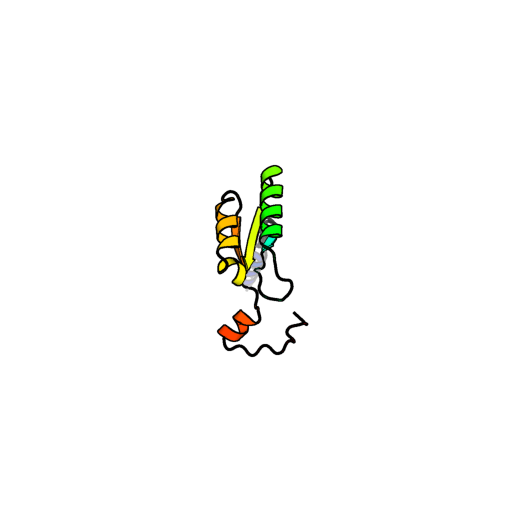 772 O O . ALA A 1 98 ? -0.507 -7.721 -19.883 1.00 88.94 98 ALA A O 1
ATOM 773 N N . THR A 1 99 ? 1.417 -7.012 -18.948 1.00 87.31 99 THR A N 1
ATOM 774 C CA . THR A 1 99 ? 2.300 -7.971 -19.627 1.00 87.31 99 THR A CA 1
ATOM 775 C C . THR A 1 99 ? 1.971 -9.404 -19.219 1.00 87.31 99 THR A C 1
ATOM 777 O O . THR A 1 99 ? 1.817 -10.260 -20.083 1.00 87.31 99 THR A O 1
ATOM 780 N N . GLN A 1 100 ? 1.804 -9.664 -17.920 1.00 88.94 100 GLN A N 1
ATOM 781 C CA . GLN A 1 100 ? 1.421 -10.977 -17.392 1.00 88.94 100 GLN A CA 1
ATOM 782 C C . GLN A 1 100 ? 0.027 -11.418 -17.866 1.00 88.94 100 GLN A C 1
ATOM 784 O O . GLN A 1 100 ? -0.236 -12.612 -17.986 1.00 88.94 100 GLN A O 1
ATOM 789 N N . ALA A 1 101 ? -0.863 -10.464 -18.151 1.00 91.00 101 ALA A N 1
ATOM 790 C CA . ALA A 1 101 ? -2.195 -10.713 -18.695 1.00 91.00 101 ALA A CA 1
ATOM 791 C C . ALA A 1 101 ? -2.232 -10.815 -20.235 1.00 91.00 101 ALA A C 1
ATOM 793 O O . ALA A 1 101 ? -3.325 -10.843 -20.805 1.00 91.00 101 ALA A O 1
ATOM 794 N N . ASP A 1 102 ? -1.078 -10.825 -20.915 1.00 91.38 102 ASP A N 1
ATOM 795 C CA . ASP A 1 102 ? -0.958 -10.789 -22.382 1.00 91.38 102 ASP A CA 1
ATOM 796 C C . ASP A 1 102 ? -1.691 -9.593 -23.035 1.00 91.38 102 ASP A C 1
ATOM 798 O O . ASP A 1 102 ? -2.104 -9.626 -24.201 1.00 91.38 102 ASP A O 1
ATOM 802 N N . VAL A 1 103 ? -1.853 -8.493 -22.293 1.00 87.50 103 VAL A N 1
ATOM 803 C CA . VAL A 1 103 ? -2.466 -7.256 -22.778 1.00 87.50 103 VAL A CA 1
ATOM 804 C C . VAL A 1 103 ? -1.379 -6.325 -23.302 1.00 87.50 103 VAL A C 1
ATOM 806 O O . VAL A 1 103 ? -0.538 -5.824 -22.559 1.00 87.50 103 VAL A O 1
ATOM 809 N N . ILE A 1 104 ? -1.432 -6.019 -24.602 1.00 76.94 104 ILE A N 1
ATOM 810 C CA . ILE A 1 104 ? -0.531 -5.039 -25.220 1.00 76.94 104 ILE A CA 1
ATOM 811 C C . ILE A 1 104 ? -0.904 -3.638 -24.725 1.00 76.94 104 ILE A C 1
ATOM 813 O O . ILE A 1 104 ? -1.832 -3.004 -25.240 1.00 76.94 104 ILE A O 1
ATOM 817 N N . TYR A 1 105 ? -0.156 -3.138 -23.745 1.00 71.88 105 TYR A N 1
ATOM 818 C CA . TYR A 1 105 ? -0.264 -1.753 -23.313 1.00 71.88 105 TYR A CA 1
ATOM 819 C C . TYR A 1 105 ? 0.299 -0.823 -24.393 1.00 71.88 105 TYR A C 1
ATOM 821 O O . TYR A 1 105 ? 1.432 -0.973 -24.847 1.00 71.88 105 TYR A O 1
ATOM 829 N N . LYS A 1 106 ? -0.521 0.132 -24.840 1.00 77.69 106 LYS A N 1
ATOM 830 C CA . LYS A 1 106 ? -0.147 1.106 -25.881 1.00 77.69 106 LYS A CA 1
ATOM 831 C C . LYS A 1 106 ? 0.337 2.441 -25.314 1.00 77.69 106 LYS A C 1
ATOM 833 O O . LYS A 1 106 ? 0.761 3.297 -26.090 1.00 77.69 106 LYS A O 1
ATOM 838 N N . GLY A 1 107 ? 0.223 2.645 -24.001 1.00 73.81 107 GLY A N 1
ATOM 839 C CA . GLY A 1 107 ? 0.762 3.828 -23.339 1.00 73.81 107 GLY A CA 1
ATOM 840 C C . GLY A 1 107 ? 2.283 3.757 -23.256 1.00 73.81 107 GLY A C 1
ATOM 841 O O . GLY A 1 107 ? 2.876 2.680 -23.359 1.00 73.81 107 GLY A O 1
ATOM 842 N N . LYS A 1 108 ? 2.932 4.910 -23.097 1.00 73.19 108 LYS A N 1
ATOM 843 C CA . LYS A 1 108 ? 4.376 4.924 -22.862 1.00 73.19 108 LYS A CA 1
ATOM 844 C C . LYS A 1 108 ? 4.660 4.629 -21.383 1.00 73.19 108 LYS A C 1
ATOM 846 O O . LYS A 1 108 ? 3.882 5.077 -20.543 1.00 73.19 108 LYS A O 1
ATOM 851 N N . PRO A 1 109 ? 5.766 3.941 -21.049 1.00 66.94 109 PRO A N 1
ATOM 852 C CA . PRO A 1 109 ? 6.122 3.647 -19.657 1.00 66.94 109 PRO A CA 1
ATOM 853 C C . PRO A 1 109 ? 6.287 4.887 -18.762 1.00 66.94 109 PRO A C 1
ATOM 855 O O . PRO A 1 109 ? 6.101 4.798 -17.557 1.00 66.94 109 PRO A O 1
ATOM 858 N N . ASP A 1 110 ? 6.629 6.037 -19.348 1.00 69.69 110 ASP A N 1
ATOM 859 C CA . ASP A 1 110 ? 6.782 7.339 -18.687 1.00 69.69 110 ASP A CA 1
ATOM 860 C C . ASP A 1 110 ? 5.497 8.191 -18.691 1.00 69.69 110 ASP A C 1
ATOM 862 O O . ASP A 1 110 ? 5.510 9.327 -18.225 1.00 69.69 110 ASP A O 1
ATOM 866 N N . GLN A 1 111 ? 4.400 7.674 -19.253 1.00 67.19 111 GLN A N 1
ATOM 867 C CA . GLN A 1 111 ? 3.108 8.362 -19.389 1.00 67.19 111 GLN A CA 1
ATOM 868 C C . GLN A 1 111 ? 1.982 7.605 -18.684 1.00 67.19 111 GLN A C 1
ATOM 870 O O . GLN A 1 111 ? 0.857 7.536 -19.188 1.00 67.19 111 GLN A O 1
ATOM 875 N N . TRP A 1 112 ? 2.323 7.002 -17.554 1.00 64.25 112 TRP A N 1
ATOM 876 C CA . TRP A 1 112 ? 1.367 6.391 -16.650 1.00 64.25 112 TRP A CA 1
ATOM 877 C C . TRP A 1 112 ? 0.848 7.396 -15.632 1.00 64.25 112 TRP A C 1
ATOM 879 O O . TRP A 1 112 ? 1.661 8.244 -15.199 1.00 64.25 112 TRP A O 1
#

Sequence (112 aa):
MLKKILFLLISLSLSHKTFAADQPHFTIILNQVRGEECCDAGSVANFRSQLEKLAELNLPAQFALRTDALENPEFVSLAKEYPQFNYGALLEITPELATQADVIYKGKPDQW

Radius of gyration: 25.75 Å; Cα contacts (8 Å, |Δi|>4): 111; chains: 1; bounding box: 79×21×43 Å

Secondary structure (DSSP, 8-state):
-HHHHHHHHHHHT----------------EEEE--SSSSS---HHHHHHHHHHHHHTT---EEEEEHHHHH-HHHHHHHHH-TTSEEEEE----HHHHHHTT----S-TT--

Foldseek 3Di:
DVVVVVVVVVVVPPPPPPPPPPDPDDDADEAEAADQAADPHHDLVVLLVVLVVCVVVVHEHEYEYEPNLVVDVSSVVSCVVRVRYHYHHDDDDGPVNCVVVVHDDPDDSVRD

Nearest PDB structures (foldseek):
  6gnf-assembly2_B  TM=4.979E-01  e=6.735E-02  Cyanobacterium sp. CLg1
  6gnf-assembly3_C  TM=4.980E-01  e=9.403E-02  Cyanobacterium sp. CLg1
  6gnf-assembly1_A  TM=4.524E-01  e=6.735E-02  Cyanobacterium sp. CLg1
  6vlc-assembly1_A  TM=4.199E-01  e=5.700E-01  Neisseria meningitidis Z2491
  6mdy-assembly1_C  TM=4.262E-01  e=4.825E+00  Legionella pneumophila subsp. pneumophila str. Philadelphia 1